Protein AF-A0A1V9UAX4-F1 (afdb_monomer_lite)

Structure (mmCIF, N/CA/C/O backbone):
data_AF-A0A1V9UAX4-F1
#
_entry.id   AF-A0A1V9UAX4-F1
#
loop_
_atom_site.group_PDB
_atom_site.id
_atom_site.type_symbol
_atom_site.label_atom_id
_atom_site.label_alt_id
_atom_site.label_comp_id
_atom_site.label_asym_id
_atom_site.label_entity_id
_atom_site.label_seq_id
_atom_site.pdbx_PDB_ins_code
_atom_site.Cartn_x
_atom_site.Cartn_y
_atom_site.Cartn_z
_atom_site.occupancy
_atom_site.B_iso_or_equiv
_atom_site.auth_seq_id
_atom_site.auth_comp_id
_atom_site.auth_asym_id
_atom_site.auth_atom_id
_atom_site.pdbx_PDB_model_num
ATOM 1 N N . MET A 1 1 ? 23.651 -4.377 -7.535 1.00 68.19 1 MET A N 1
ATOM 2 C CA . MET A 1 1 ? 22.752 -3.763 -8.536 1.00 68.19 1 MET A CA 1
ATOM 3 C C . MET A 1 1 ? 21.509 -4.639 -8.622 1.00 68.19 1 MET A C 1
ATOM 5 O O . MET A 1 1 ? 21.679 -5.852 -8.681 1.00 68.19 1 MET A O 1
ATOM 9 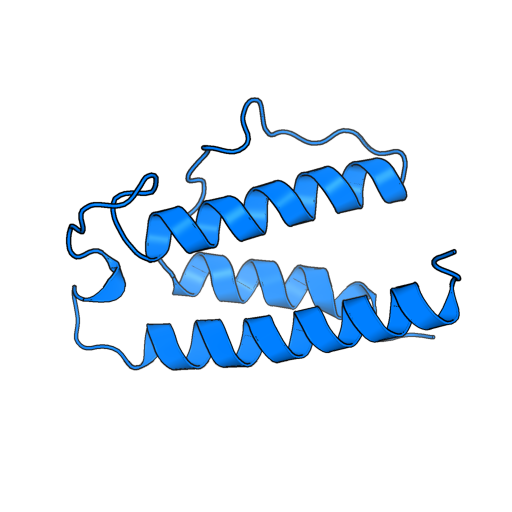N N . ILE A 1 2 ? 20.298 -4.078 -8.535 1.00 85.75 2 ILE A N 1
ATOM 10 C CA . ILE A 1 2 ? 19.057 -4.854 -8.722 1.00 85.75 2 ILE A CA 1
ATOM 11 C C . ILE A 1 2 ? 19.009 -5.340 -10.176 1.00 85.75 2 ILE A C 1
ATOM 13 O O . ILE A 1 2 ? 19.262 -4.558 -11.087 1.00 85.75 2 ILE A O 1
ATOM 17 N N . ASN A 1 3 ? 18.721 -6.625 -10.386 1.00 94.06 3 ASN A N 1
ATOM 18 C CA . ASN A 1 3 ? 18.495 -7.212 -11.709 1.00 94.06 3 ASN A CA 1
ATOM 19 C C . ASN A 1 3 ? 17.026 -7.647 -11.853 1.00 94.06 3 ASN A C 1
ATOM 21 O O . ASN A 1 3 ? 16.274 -7.628 -10.877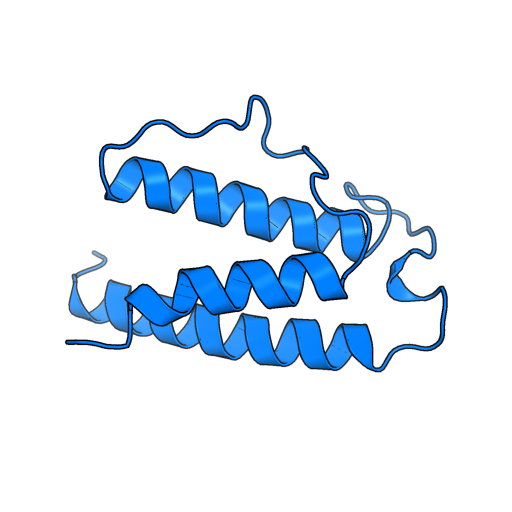 1.00 94.06 3 ASN A O 1
ATOM 25 N N . VAL A 1 4 ? 16.628 -8.068 -13.057 1.00 91.75 4 VAL A N 1
ATOM 26 C CA . VAL A 1 4 ? 15.242 -8.474 -13.360 1.00 91.75 4 VAL A CA 1
ATOM 27 C C . VAL A 1 4 ? 14.760 -9.599 -12.438 1.00 91.75 4 VAL A C 1
ATOM 29 O O . VAL A 1 4 ? 13.652 -9.542 -11.917 1.00 91.75 4 VAL A O 1
ATOM 32 N N . ARG A 1 5 ? 15.620 -10.581 -12.139 1.00 94.31 5 ARG A N 1
ATOM 33 C CA . ARG A 1 5 ? 15.282 -11.688 -11.232 1.00 94.31 5 ARG A CA 1
ATOM 34 C C . ARG A 1 5 ? 14.987 -11.197 -9.815 1.00 94.31 5 ARG A C 1
ATOM 36 O O . ARG A 1 5 ? 14.025 -11.644 -9.196 1.00 94.31 5 ARG A O 1
ATOM 43 N N . THR A 1 6 ? 15.809 -10.288 -9.295 1.00 94.44 6 THR A N 1
ATOM 44 C CA . THR A 1 6 ? 15.590 -9.669 -7.985 1.00 94.44 6 THR A CA 1
ATOM 45 C C . THR A 1 6 ? 14.318 -8.820 -7.989 1.00 94.44 6 THR A C 1
ATOM 47 O O . THR A 1 6 ? 13.574 -8.875 -7.017 1.00 94.44 6 THR A O 1
ATOM 50 N N . ALA A 1 7 ? 14.034 -8.087 -9.070 1.00 90.12 7 ALA A N 1
ATOM 51 C CA . ALA A 1 7 ? 12.810 -7.296 -9.200 1.00 90.12 7 ALA A CA 1
ATOM 52 C C . ALA A 1 7 ? 11.545 -8.173 -9.185 1.00 90.12 7 ALA A C 1
ATOM 54 O O . ALA A 1 7 ? 10.626 -7.880 -8.425 1.00 90.12 7 ALA A O 1
ATOM 55 N N . HIS A 1 8 ? 11.524 -9.286 -9.928 1.00 90.06 8 HIS A N 1
ATOM 56 C CA . HIS A 1 8 ? 10.402 -10.236 -9.898 1.00 90.06 8 HIS A CA 1
ATOM 57 C C . HIS A 1 8 ? 10.213 -10.850 -8.508 1.00 90.06 8 HIS A C 1
ATOM 59 O O . HIS A 1 8 ? 9.097 -10.911 -8.002 1.00 90.06 8 HIS A O 1
ATOM 65 N N . MET A 1 9 ? 11.306 -11.252 -7.848 1.00 93.88 9 MET A N 1
ATOM 66 C CA . MET A 1 9 ? 11.239 -11.776 -6.481 1.00 93.88 9 MET A CA 1
ATOM 67 C C . MET A 1 9 ? 10.613 -10.758 -5.518 1.00 93.88 9 MET A C 1
ATOM 69 O O . MET A 1 9 ? 9.721 -11.116 -4.752 1.00 93.88 9 MET A O 1
ATOM 73 N N . LEU A 1 10 ? 11.030 -9.490 -5.586 1.00 91.62 10 LEU A N 1
ATOM 74 C CA . LEU A 1 10 ? 10.477 -8.430 -4.741 1.00 91.62 10 LEU A CA 1
ATOM 75 C C . LEU A 1 10 ? 9.004 -8.133 -5.062 1.00 91.62 10 LEU A C 1
ATOM 77 O O . LEU A 1 10 ? 8.240 -7.874 -4.136 1.00 91.62 10 LEU A O 1
ATOM 81 N N . ALA A 1 11 ? 8.591 -8.214 -6.331 1.00 88.38 11 ALA A N 1
ATOM 82 C CA . ALA A 1 11 ? 7.193 -8.046 -6.732 1.00 88.38 11 ALA A CA 1
ATOM 83 C C . ALA A 1 11 ? 6.294 -9.161 -6.164 1.00 88.38 11 ALA A C 1
ATOM 85 O O . ALA A 1 11 ? 5.263 -8.870 -5.560 1.00 88.38 11 ALA A O 1
ATOM 86 N N . HIS A 1 12 ? 6.720 -10.426 -6.253 1.00 89.00 12 HIS A N 1
ATOM 87 C CA . HIS A 1 12 ? 5.993 -11.541 -5.633 1.00 89.00 12 HIS A CA 1
ATOM 88 C C . HIS A 1 12 ? 5.968 -11.442 -4.106 1.00 89.00 12 HIS A C 1
ATOM 90 O O . HIS A 1 12 ? 4.937 -11.692 -3.482 1.00 89.00 12 HIS A O 1
ATOM 96 N N . TYR A 1 13 ? 7.085 -11.043 -3.492 1.00 92.25 13 TYR A N 1
ATOM 97 C CA . TYR A 1 13 ? 7.132 -10.815 -2.051 1.00 92.25 13 TYR A CA 1
ATOM 98 C C . TYR A 1 13 ? 6.154 -9.715 -1.623 1.00 92.25 13 TYR A C 1
ATOM 100 O O . TYR A 1 13 ? 5.444 -9.880 -0.633 1.00 92.25 13 TYR A O 1
ATOM 108 N N . LYS A 1 14 ? 6.084 -8.613 -2.379 1.00 89.25 14 LYS A N 1
ATOM 109 C CA . LYS A 1 14 ? 5.138 -7.522 -2.129 1.00 89.25 14 LYS A CA 1
ATOM 110 C C . LYS A 1 14 ? 3.693 -8.005 -2.212 1.00 89.25 14 LYS A C 1
ATOM 112 O O . LYS A 1 14 ? 2.926 -7.691 -1.310 1.00 89.25 14 LYS A O 1
ATOM 117 N N . GLN A 1 15 ? 3.346 -8.798 -3.227 1.00 87.44 15 GLN A N 1
ATOM 118 C CA . GLN A 1 15 ? 2.005 -9.371 -3.355 1.00 87.44 15 GLN A CA 1
ATOM 119 C C . GLN A 1 15 ? 1.625 -10.198 -2.118 1.00 87.44 15 GLN A C 1
ATOM 121 O O . GLN A 1 15 ? 0.590 -9.949 -1.506 1.00 87.44 15 GLN A O 1
ATOM 126 N N . TRP A 1 16 ? 2.488 -11.130 -1.701 1.00 90.88 16 TRP A N 1
ATOM 127 C CA . TRP A 1 16 ? 2.253 -11.919 -0.489 1.00 90.88 16 TRP A CA 1
ATOM 128 C C . TRP A 1 16 ? 2.135 -11.032 0.760 1.00 90.88 16 TRP A C 1
ATOM 130 O O . TRP A 1 16 ? 1.241 -11.227 1.583 1.00 90.88 16 TRP A O 1
ATOM 140 N N . ALA A 1 17 ? 3.014 -10.038 0.909 1.00 90.94 17 ALA A N 1
ATOM 141 C CA . ALA A 1 17 ? 3.005 -9.146 2.064 1.00 90.94 17 ALA A CA 1
ATOM 142 C C . ALA A 1 17 ? 1.715 -8.312 2.137 1.00 90.94 17 ALA A C 1
ATOM 144 O O . ALA A 1 17 ? 1.160 -8.144 3.224 1.00 90.94 17 ALA A O 1
ATOM 145 N N . ASP A 1 18 ? 1.218 -7.835 0.995 1.00 88.94 18 ASP A N 1
ATOM 146 C CA . ASP A 1 18 ? -0.051 -7.115 0.897 1.00 88.94 18 ASP A CA 1
ATOM 147 C C . ASP A 1 18 ? -1.225 -8.000 1.309 1.00 88.94 18 ASP A C 1
ATOM 149 O O . ASP A 1 18 ? -2.036 -7.591 2.138 1.00 88.94 18 ASP A O 1
ATOM 153 N N . GLU A 1 19 ? -1.299 -9.228 0.788 1.00 87.62 19 GLU A N 1
ATOM 154 C CA . GLU A 1 19 ? -2.351 -10.189 1.138 1.00 87.62 19 GLU A CA 1
ATOM 155 C C . GLU A 1 19 ? -2.405 -10.431 2.654 1.00 87.62 19 GLU A C 1
ATOM 157 O O . GLU A 1 19 ? -3.481 -10.361 3.261 1.00 87.62 19 GLU A O 1
ATOM 162 N N . GLN A 1 20 ? -1.248 -10.634 3.292 1.00 91.31 20 GLN A N 1
ATOM 163 C CA . GLN A 1 20 ? -1.175 -10.812 4.745 1.00 91.31 20 GLN A CA 1
ATOM 1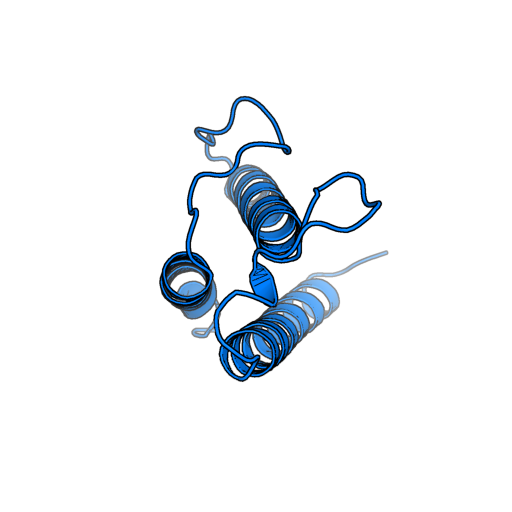64 C C . GLN A 1 20 ? -1.555 -9.545 5.511 1.00 91.31 20 GLN A C 1
ATOM 166 O O . GLN A 1 20 ? -2.265 -9.611 6.521 1.00 91.31 20 GLN A O 1
ATOM 171 N N . MET A 1 21 ? -1.109 -8.381 5.036 1.00 90.56 21 MET A N 1
ATOM 172 C CA . MET A 1 21 ? -1.401 -7.099 5.666 1.00 90.56 21 MET A CA 1
ATOM 173 C C . MET A 1 21 ? -2.898 -6.785 5.616 1.00 90.56 21 MET A C 1
ATOM 175 O O . MET A 1 21 ? -3.492 -6.491 6.654 1.00 90.56 21 MET A O 1
ATOM 179 N N . PHE A 1 22 ? -3.530 -6.905 4.446 1.00 88.94 22 PHE A N 1
ATOM 180 C CA . PHE A 1 22 ? -4.964 -6.661 4.291 1.00 88.94 22 PHE A CA 1
ATOM 181 C C . PHE A 1 22 ? -5.800 -7.663 5.084 1.00 88.94 22 PHE A C 1
ATOM 183 O O . PHE A 1 22 ? -6.750 -7.249 5.747 1.00 88.94 22 PHE A O 1
ATOM 190 N N . THR A 1 23 ? -5.423 -8.945 5.088 1.00 90.19 23 THR A N 1
ATOM 191 C CA . THR A 1 23 ? -6.101 -9.973 5.897 1.00 90.19 23 THR A CA 1
ATOM 192 C C . THR A 1 23 ? -6.048 -9.624 7.385 1.00 90.19 23 THR A C 1
ATOM 194 O O . THR A 1 23 ? -7.069 -9.638 8.073 1.00 90.19 23 THR A O 1
ATOM 197 N N . SER A 1 24 ? -4.871 -9.234 7.877 1.00 92.56 24 SER A N 1
ATOM 198 C CA . SER A 1 24 ? -4.675 -8.863 9.281 1.00 92.56 24 SER A CA 1
ATOM 199 C C . SER A 1 24 ? -5.500 -7.634 9.665 1.00 92.56 24 SER A C 1
ATOM 201 O O . SER A 1 24 ? -6.212 -7.657 10.667 1.00 92.56 24 SER A O 1
ATOM 203 N N . VAL A 1 25 ? -5.460 -6.572 8.855 1.00 92.00 25 VAL A N 1
ATOM 204 C CA . VAL A 1 25 ? -6.222 -5.343 9.120 1.00 92.00 25 VAL A CA 1
ATOM 205 C C . VAL A 1 25 ? -7.733 -5.587 9.034 1.00 92.00 25 VAL A C 1
ATOM 207 O O . VAL A 1 25 ? -8.475 -5.033 9.842 1.00 92.00 25 VAL A O 1
ATOM 210 N N . ALA A 1 26 ? -8.199 -6.442 8.118 1.00 88.31 26 ALA A N 1
ATOM 211 C CA . ALA A 1 26 ? -9.615 -6.798 7.994 1.00 88.31 26 ALA A CA 1
ATOM 212 C C . ALA A 1 26 ? -10.149 -7.596 9.199 1.00 88.31 26 ALA A C 1
ATOM 214 O O . ALA A 1 26 ? -11.341 -7.541 9.484 1.00 88.31 26 ALA A O 1
ATOM 215 N N . SER A 1 27 ? -9.277 -8.310 9.920 1.00 92.19 27 SER A N 1
ATOM 216 C CA . SER A 1 27 ? -9.642 -9.060 11.132 1.00 92.19 27 SER A CA 1
ATOM 217 C C . SER A 1 27 ? -9.759 -8.206 12.399 1.00 92.19 27 SER A C 1
ATOM 219 O O . SER A 1 27 ? -10.162 -8.709 13.450 1.00 92.19 27 SER A O 1
ATOM 221 N N . LEU A 1 28 ? -9.389 -6.923 12.331 1.00 94.31 28 LEU A N 1
ATOM 222 C CA . LEU A 1 28 ? -9.473 -6.031 13.480 1.00 94.31 28 LEU A CA 1
ATOM 223 C C . LEU A 1 28 ? -10.937 -5.748 13.856 1.00 94.31 28 LEU A C 1
ATOM 225 O O . LEU A 1 28 ? -11.809 -5.720 12.984 1.00 94.31 28 LEU A O 1
ATOM 229 N N . PRO A 1 29 ? -11.219 -5.460 15.141 1.00 95.38 29 PRO A N 1
ATOM 230 C CA . PRO A 1 29 ? -12.531 -4.983 15.552 1.00 95.38 29 PRO A CA 1
ATOM 231 C C . PRO A 1 29 ? -12.987 -3.753 14.746 1.00 95.38 29 PRO A C 1
ATOM 233 O O . PRO A 1 29 ? -12.150 -2.931 14.347 1.00 95.38 29 PRO A O 1
ATOM 236 N N . PRO A 1 30 ? -14.306 -3.567 14.546 1.00 91.81 30 PRO A N 1
ATOM 237 C CA . PRO A 1 30 ? -14.834 -2.399 13.852 1.00 91.81 30 PRO A CA 1
ATOM 238 C C . PRO A 1 30 ? -14.277 -1.088 14.424 1.00 91.81 30 PRO A C 1
ATOM 240 O O . PRO A 1 30 ? -14.266 -0.874 15.634 1.00 91.81 30 PRO A O 1
ATOM 243 N N . GLY A 1 31 ? -13.797 -0.211 13.542 1.00 92.44 31 GLY A N 1
ATOM 244 C CA . GLY A 1 31 ? -13.237 1.093 13.907 1.00 92.44 31 GLY A CA 1
ATOM 245 C C . GLY A 1 31 ? -11.753 1.098 14.295 1.00 92.44 31 GLY A C 1
ATOM 246 O O . GLY A 1 31 ? -11.151 2.169 14.311 1.00 92.44 31 GLY A O 1
ATOM 247 N N . GLU A 1 32 ? -11.105 -0.046 14.540 1.00 95.19 32 GLU A N 1
ATOM 248 C CA . GLU A 1 32 ? -9.679 -0.074 14.921 1.00 95.19 32 GLU A CA 1
ATOM 249 C C . GLU A 1 32 ? -8.731 0.346 13.790 1.00 95.19 32 GLU A C 1
ATOM 251 O O . GLU A 1 32 ? -7.710 1.000 14.042 1.00 95.19 32 GLU A O 1
ATOM 256 N N . ALA A 1 33 ? -9.077 0.010 12.544 1.00 92.88 33 ALA A N 1
ATOM 257 C CA . ALA A 1 33 ? -8.308 0.402 11.362 1.00 92.88 33 ALA A CA 1
ATOM 258 C C . ALA A 1 33 ? -8.362 1.923 11.112 1.00 92.88 33 ALA A C 1
ATOM 260 O O . ALA A 1 33 ? -7.385 2.523 10.655 1.00 92.88 33 ALA A O 1
ATOM 261 N N . THR A 1 34 ? -9.489 2.558 11.443 1.00 94.25 34 THR A N 1
ATOM 262 C CA . THR A 1 34 ? -9.725 4.001 11.274 1.00 94.25 34 THR A CA 1
ATOM 263 C C . THR A 1 34 ? -9.409 4.816 12.525 1.00 94.25 34 THR A C 1
ATOM 265 O O . THR A 1 34 ? -9.349 6.043 12.438 1.00 94.25 34 THR A O 1
ATOM 268 N N . ARG A 1 35 ? -9.189 4.161 13.673 1.00 95.44 35 ARG A N 1
ATOM 269 C CA . ARG A 1 35 ? -8.873 4.804 14.952 1.00 95.44 35 ARG A CA 1
ATOM 270 C C . ARG A 1 35 ? -7.666 5.724 14.813 1.00 95.44 35 ARG A C 1
ATOM 272 O O . ARG A 1 35 ? -6.629 5.315 14.286 1.00 95.44 35 ARG A O 1
ATOM 279 N N . GLU A 1 36 ? -7.805 6.946 15.321 1.00 96.31 36 GLU A N 1
ATOM 280 C CA . GLU A 1 36 ? -6.737 7.940 15.295 1.00 96.31 36 GLU A CA 1
ATOM 281 C C . GLU A 1 36 ? -5.521 7.489 16.110 1.00 96.31 36 GLU A C 1
ATOM 283 O O . GLU A 1 36 ? -5.625 6.937 17.210 1.00 96.31 36 GLU A O 1
ATOM 288 N N . ARG A 1 37 ? -4.344 7.721 15.536 1.00 95.31 37 ARG A N 1
ATOM 289 C CA . ARG A 1 37 ? -3.029 7.393 16.080 1.00 95.31 37 ARG A CA 1
ATOM 290 C C . ARG A 1 37 ? -2.071 8.526 15.745 1.00 95.31 37 ARG A C 1
ATOM 292 O O . ARG A 1 37 ? -2.171 9.148 14.687 1.00 95.31 37 ARG A O 1
ATOM 299 N N . VAL A 1 38 ? -1.090 8.748 16.616 1.00 95.06 38 VAL A N 1
ATOM 300 C CA . VAL A 1 38 ? -0.053 9.773 16.427 1.00 95.06 38 VAL A CA 1
ATOM 301 C C . VAL A 1 38 ? 0.947 9.302 15.365 1.00 95.06 38 VAL A C 1
ATOM 303 O O . VAL A 1 38 ? 2.016 8.783 15.667 1.00 95.06 38 VAL A O 1
ATOM 306 N N . THR A 1 39 ? 0.550 9.418 14.100 1.00 91.69 39 THR A N 1
ATOM 307 C CA . THR A 1 39 ? 1.311 9.016 12.910 1.00 91.69 39 THR A CA 1
ATOM 308 C C . THR A 1 39 ? 1.075 10.026 11.787 1.00 91.69 39 THR A C 1
ATOM 310 O O . THR A 1 39 ? 0.053 10.713 11.780 1.00 91.69 39 THR A O 1
ATOM 313 N 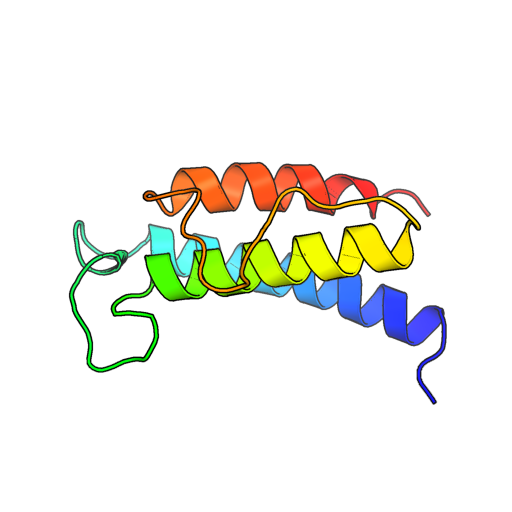N . VAL A 1 40 ? 1.975 10.087 10.799 1.00 92.25 40 VAL A N 1
ATOM 314 C CA . VAL A 1 40 ? 1.835 10.976 9.623 1.00 92.25 40 VAL A CA 1
ATOM 315 C C . VAL A 1 40 ? 0.506 10.754 8.889 1.00 92.25 40 VAL A C 1
ATOM 317 O O . VAL A 1 40 ? -0.111 11.705 8.419 1.00 92.25 40 VAL A O 1
ATOM 320 N N . PHE A 1 41 ? 0.038 9.506 8.834 1.00 91.88 41 PHE A N 1
ATOM 321 C CA . PHE A 1 41 ? -1.161 9.114 8.092 1.00 91.88 41 PHE A CA 1
ATOM 322 C C . PHE A 1 41 ? -2.435 9.057 8.942 1.00 91.88 41 PHE A C 1
ATOM 324 O O . PHE A 1 41 ? -3.480 8.651 8.442 1.00 91.88 41 PHE A O 1
ATOM 331 N N . LYS A 1 42 ? -2.358 9.471 10.215 1.00 92.69 42 LYS A N 1
ATOM 332 C CA . LYS A 1 42 ? -3.442 9.501 11.216 1.00 92.69 42 LYS A CA 1
ATOM 333 C C . LYS A 1 42 ? -4.011 8.141 11.629 1.00 92.69 42 LYS A C 1
ATOM 335 O O . LYS A 1 42 ? -4.362 7.987 12.790 1.00 92.69 42 LYS A O 1
ATOM 340 N N . ASN A 1 43 ? -4.100 7.157 10.740 1.00 94.25 43 ASN A N 1
ATOM 341 C CA . ASN A 1 43 ? -4.594 5.810 11.035 1.00 94.25 43 ASN A CA 1
ATOM 342 C C . ASN A 1 43 ? -4.047 4.769 10.035 1.00 94.25 43 ASN A C 1
ATOM 344 O O . ASN A 1 43 ? -3.228 5.084 9.167 1.00 94.25 43 ASN A O 1
ATOM 348 N N . MET A 1 44 ? -4.475 3.509 10.174 1.00 94.12 44 MET A N 1
ATOM 349 C CA . MET A 1 44 ? -3.997 2.418 9.315 1.00 94.12 44 MET A CA 1
ATOM 350 C C . MET A 1 44 ? -4.508 2.566 7.878 1.00 94.12 44 MET A C 1
ATOM 352 O O . MET A 1 44 ? -3.751 2.319 6.945 1.00 94.12 44 MET A O 1
ATOM 356 N N . VAL A 1 45 ? -5.745 3.035 7.686 1.00 92.50 45 VAL A N 1
ATOM 357 C CA . VAL A 1 45 ? -6.322 3.280 6.350 1.00 92.50 45 VAL A CA 1
ATOM 358 C C . VAL A 1 45 ? -5.509 4.311 5.569 1.00 92.50 45 VAL A C 1
ATOM 360 O O . VAL A 1 45 ? -5.187 4.082 4.404 1.00 92.50 45 VAL A O 1
ATOM 363 N N . GLY A 1 46 ? -5.130 5.423 6.201 1.00 93.44 46 GLY A N 1
ATOM 364 C CA . GLY A 1 46 ? -4.288 6.439 5.571 1.00 93.44 46 GLY A CA 1
ATOM 365 C C . GLY A 1 46 ? -2.919 5.884 5.171 1.00 93.44 46 GLY A C 1
ATOM 366 O O . GLY A 1 46 ? -2.418 6.195 4.093 1.00 93.44 46 GLY A O 1
ATOM 367 N N . CYS A 1 47 ? -2.335 5.018 6.004 1.00 93.56 47 CYS A N 1
ATOM 368 C CA . CYS A 1 47 ? -1.067 4.355 5.702 1.00 93.56 47 CYS A CA 1
ATOM 369 C C . CYS A 1 47 ? -1.192 3.414 4.490 1.00 93.56 47 CYS A C 1
ATOM 371 O O . CYS A 1 47 ? -0.371 3.462 3.578 1.00 93.56 47 CYS A O 1
ATOM 373 N N . LEU A 1 48 ? -2.253 2.603 4.440 1.00 92.56 48 LEU A N 1
ATOM 374 C CA . LEU A 1 48 ? -2.504 1.682 3.326 1.00 92.56 48 LEU A CA 1
ATOM 375 C C . LEU A 1 48 ? -2.781 2.421 2.010 1.00 92.56 48 LEU A C 1
ATOM 377 O O . LEU A 1 48 ? -2.287 2.002 0.967 1.00 92.56 48 LEU A O 1
ATOM 381 N N . ASN A 1 49 ? -3.503 3.547 2.053 1.00 92.81 49 ASN A N 1
ATOM 382 C CA . ASN A 1 49 ? -3.675 4.404 0.876 1.00 92.81 49 ASN A CA 1
ATOM 383 C C . ASN A 1 49 ? -2.338 4.961 0.392 1.00 92.81 49 ASN A C 1
ATOM 385 O O . ASN A 1 49 ? -2.078 4.951 -0.806 1.00 92.81 49 ASN A O 1
ATOM 389 N N . HIS A 1 50 ? -1.474 5.403 1.308 1.00 93.25 50 HIS A N 1
ATOM 390 C CA . HIS A 1 50 ? -0.155 5.898 0.934 1.00 93.25 50 HIS A CA 1
ATOM 391 C C . HIS A 1 50 ? 0.672 4.834 0.202 1.00 93.25 50 HIS A C 1
ATOM 393 O O . HIS A 1 50 ? 1.238 5.126 -0.849 1.00 93.25 50 HIS A O 1
ATOM 399 N N . ILE A 1 51 ? 0.704 3.603 0.725 1.00 91.50 51 ILE A N 1
ATOM 400 C CA . ILE A 1 51 ? 1.394 2.476 0.080 1.00 91.50 51 ILE A CA 1
ATOM 401 C C . ILE A 1 51 ? 0.819 2.241 -1.322 1.00 91.50 51 ILE A C 1
ATOM 403 O O . ILE A 1 51 ? 1.569 2.242 -2.295 1.00 91.50 51 ILE A O 1
ATOM 407 N N . TYR A 1 52 ? -0.508 2.144 -1.441 1.00 91.06 52 TYR A N 1
ATOM 408 C CA . TYR A 1 52 ? -1.183 1.929 -2.721 1.00 91.06 52 TYR A CA 1
ATOM 409 C C . TYR A 1 52 ? -0.876 3.026 -3.755 1.00 91.06 52 TYR A C 1
ATOM 411 O O . TYR A 1 52 ? -0.513 2.732 -4.894 1.00 91.06 52 TYR A O 1
ATOM 419 N N . VAL A 1 53 ? -0.993 4.300 -3.368 1.00 92.81 53 VAL A N 1
ATOM 420 C CA . VAL A 1 53 ? -0.728 5.440 -4.258 1.00 92.81 53 VAL A CA 1
ATOM 421 C C . VAL A 1 53 ? 0.720 5.410 -4.744 1.00 92.81 53 VAL A C 1
ATOM 423 O O . VAL A 1 53 ? 0.979 5.577 -5.936 1.00 92.81 53 VAL A O 1
ATOM 426 N N . VAL A 1 54 ? 1.672 5.152 -3.844 1.00 93.19 54 VAL A N 1
ATOM 427 C CA . VAL A 1 54 ? 3.094 5.060 -4.197 1.00 93.19 54 VAL A CA 1
ATOM 428 C C . VAL A 1 54 ? 3.357 3.892 -5.152 1.00 93.19 54 VAL A C 1
ATOM 430 O O . VAL A 1 54 ? 4.067 4.082 -6.142 1.00 93.19 54 VAL A O 1
ATOM 433 N N . ASP A 1 55 ? 2.750 2.725 -4.928 1.00 91.00 55 ASP A N 1
ATOM 434 C CA . ASP A 1 55 ? 2.877 1.566 -5.822 1.00 91.00 55 ASP A CA 1
ATOM 435 C C . ASP A 1 55 ? 2.344 1.863 -7.232 1.00 91.00 55 ASP A C 1
ATOM 437 O O . ASP A 1 55 ? 2.914 1.424 -8.238 1.00 91.00 55 ASP A O 1
ATOM 441 N N . ARG A 1 56 ? 1.260 2.638 -7.336 1.00 90.69 56 ARG A N 1
ATOM 442 C CA . ARG A 1 56 ? 0.678 3.020 -8.629 1.00 90.69 56 ARG A CA 1
ATOM 443 C C . ARG A 1 56 ? 1.484 4.069 -9.370 1.00 90.69 56 ARG A C 1
ATOM 445 O O . ARG A 1 56 ? 1.646 3.934 -10.581 1.00 90.69 56 ARG A O 1
ATOM 452 N N . ILE A 1 57 ? 2.059 5.032 -8.657 1.00 93.62 57 ILE A N 1
ATOM 453 C CA . ILE A 1 57 ? 3.015 5.985 -9.231 1.00 93.62 57 ILE A CA 1
ATOM 454 C C . ILE A 1 57 ? 4.225 5.233 -9.805 1.00 93.62 57 ILE A C 1
ATOM 456 O O . ILE A 1 57 ? 4.589 5.439 -10.962 1.00 93.62 57 ILE A O 1
ATOM 460 N N . TRP A 1 58 ? 4.824 4.316 -9.037 1.00 91.81 58 TRP A N 1
ATOM 461 C CA . 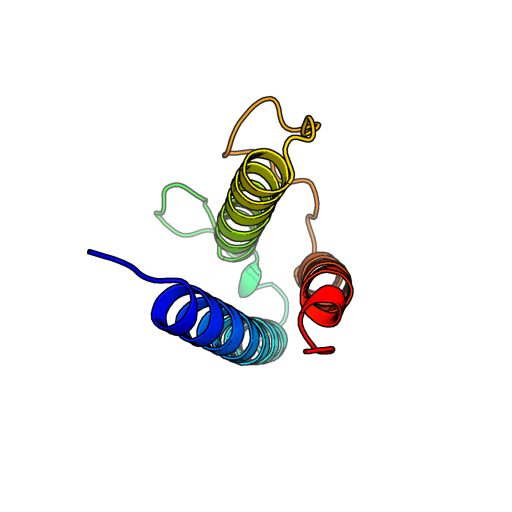TRP A 1 58 ? 5.988 3.556 -9.502 1.00 91.81 58 TRP A CA 1
ATOM 462 C C . TRP A 1 58 ? 5.673 2.623 -10.665 1.00 91.81 58 TRP A C 1
ATOM 464 O O . TRP A 1 58 ? 6.455 2.563 -11.611 1.00 91.81 58 TRP A O 1
ATOM 474 N N . GLN A 1 59 ? 4.535 1.930 -10.639 1.00 90.00 59 GLN A N 1
ATOM 475 C CA . GLN A 1 59 ? 4.124 1.105 -11.773 1.00 90.00 59 GLN A CA 1
ATOM 476 C C . GLN A 1 59 ? 3.938 1.944 -13.040 1.00 90.00 59 GLN A C 1
ATOM 478 O O . GLN A 1 59 ? 4.437 1.558 -14.092 1.00 90.00 59 GLN A O 1
ATOM 483 N N . ALA A 1 60 ? 3.262 3.094 -12.948 1.00 92.44 60 ALA A N 1
ATOM 484 C CA . ALA A 1 60 ? 3.077 3.976 -14.096 1.00 92.44 60 ALA A CA 1
ATOM 485 C C . ALA A 1 60 ? 4.429 4.411 -14.681 1.00 92.44 60 ALA A C 1
ATOM 487 O O . ALA A 1 60 ? 4.637 4.296 -15.886 1.00 92.44 60 ALA A O 1
ATOM 488 N N . HIS A 1 61 ? 5.391 4.786 -13.830 1.00 93.12 61 HIS A N 1
ATOM 489 C CA . HIS A 1 61 ? 6.747 5.111 -14.276 1.00 93.12 61 HIS A CA 1
ATOM 490 C C . HIS A 1 61 ? 7.467 3.933 -14.947 1.00 93.12 61 HIS A C 1
ATOM 492 O O . HIS A 1 61 ? 8.112 4.131 -15.974 1.00 93.12 61 HIS A O 1
ATOM 498 N N . LEU A 1 62 ? 7.363 2.718 -14.397 1.00 88.19 62 LEU A N 1
ATOM 499 C CA . LEU A 1 62 ? 7.977 1.520 -14.985 1.00 88.19 62 LEU A CA 1
ATOM 500 C C . LEU A 1 62 ? 7.366 1.156 -16.344 1.00 88.19 62 LEU A C 1
ATOM 502 O O . LEU A 1 62 ? 8.073 0.681 -17.227 1.00 88.19 62 LEU A O 1
ATOM 506 N N . GLU A 1 63 ? 6.068 1.393 -16.513 1.00 90.12 63 GLU A N 1
ATOM 507 C CA . GLU A 1 63 ? 5.322 1.100 -17.740 1.00 90.12 63 GLU A CA 1
ATOM 508 C C . GLU A 1 63 ? 5.334 2.272 -18.742 1.00 90.12 63 GLU A C 1
ATOM 510 O O . GLU A 1 63 ? 4.773 2.156 -19.830 1.00 90.12 63 GLU A O 1
ATOM 515 N N . GLY A 1 64 ? 5.966 3.402 -18.400 1.00 94.00 64 GLY A N 1
ATOM 516 C CA . GLY A 1 64 ? 6.012 4.597 -19.249 1.00 94.00 64 GLY A CA 1
ATOM 517 C C . GLY A 1 64 ? 4.654 5.287 -19.427 1.00 94.00 64 GLY A C 1
ATOM 518 O O . GLY A 1 64 ? 4.422 5.933 -20.447 1.00 94.00 64 GLY A O 1
ATOM 519 N N . ARG A 1 65 ? 3.747 5.131 -18.457 1.00 95.81 65 ARG A N 1
ATOM 520 C CA . ARG A 1 65 ? 2.395 5.708 -18.442 1.00 95.81 65 ARG A CA 1
ATOM 521 C C . ARG A 1 65 ? 2.318 6.902 -17.494 1.00 95.81 65 ARG A C 1
ATOM 523 O O . ARG A 1 65 ? 3.063 6.976 -16.519 1.00 95.81 65 ARG A O 1
ATOM 530 N N . GLU A 1 66 ? 1.357 7.793 -17.720 1.00 93.94 66 GLU A N 1
ATOM 531 C CA . GLU A 1 66 ? 0.987 8.807 -16.725 1.00 93.94 66 GLU A CA 1
ATOM 532 C C . GLU A 1 66 ? 0.156 8.197 -15.580 1.00 93.94 66 GLU A C 1
ATOM 534 O O . GLU A 1 66 ? -0.510 7.168 -15.747 1.00 93.94 66 GLU A O 1
ATOM 539 N N . HIS A 1 67 ? 0.188 8.843 -14.411 1.00 93.38 67 HIS A N 1
ATOM 540 C CA . HIS A 1 67 ? -0.657 8.522 -13.259 1.00 93.38 67 HIS A CA 1
ATOM 541 C C . HIS A 1 67 ? -1.535 9.721 -12.877 1.00 93.38 67 HIS A C 1
ATOM 543 O O . HIS A 1 67 ? -1.153 10.872 -13.066 1.00 93.38 67 HIS A O 1
ATOM 549 N N . GLU A 1 68 ? -2.695 9.463 -12.274 1.00 91.31 68 GLU A N 1
ATOM 550 C CA . GLU A 1 68 ? -3.685 10.501 -11.939 1.00 91.31 68 GLU A CA 1
ATOM 551 C C . GLU A 1 68 ? -3.420 11.236 -10.612 1.00 91.31 68 GLU A C 1
ATOM 553 O O . GLU A 1 68 ? -3.986 12.302 -10.364 1.00 91.31 68 GLU A O 1
ATOM 558 N N . PHE A 1 69 ? -2.534 10.698 -9.767 1.00 94.06 69 PHE A N 1
ATOM 559 C CA . PHE A 1 69 ? -2.231 11.275 -8.456 1.00 94.06 69 PHE A CA 1
ATOM 560 C C . PHE A 1 69 ? -1.430 12.574 -8.569 1.00 94.06 69 PHE A C 1
ATOM 562 O O . PHE A 1 69 ? -0.376 12.631 -9.201 1.00 94.06 69 PHE A O 1
ATOM 569 N N . LYS A 1 70 ? -1.894 13.608 -7.875 1.00 93.12 70 LYS A N 1
ATOM 570 C CA . LYS A 1 70 ? -1.229 14.903 -7.691 1.00 93.12 70 LYS A CA 1
ATOM 571 C C . LYS A 1 70 ? -0.298 14.892 -6.482 1.00 93.12 70 LYS A C 1
ATOM 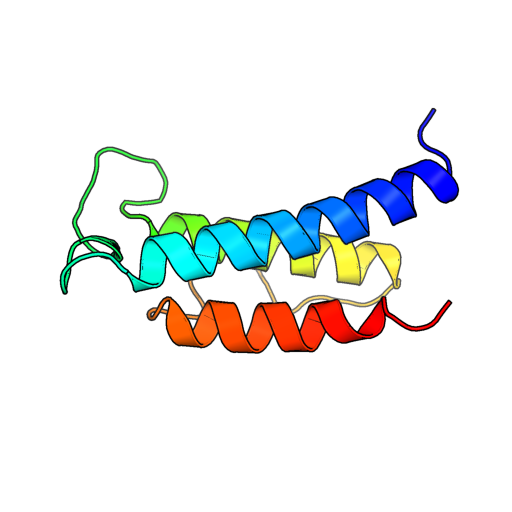573 O O . LYS A 1 70 ? 0.649 15.674 -6.423 1.00 93.12 70 LYS A O 1
ATOM 578 N N . THR A 1 71 ? -0.562 14.033 -5.496 1.00 92.38 71 THR A N 1
ATOM 579 C CA . THR A 1 71 ? 0.298 13.865 -4.320 1.00 92.38 71 THR A CA 1
ATOM 580 C C . THR A 1 71 ? 0.285 12.436 -3.788 1.00 92.38 71 THR A C 1
ATOM 582 O O . THR A 1 71 ? -0.718 11.734 -3.833 1.00 92.38 71 THR A O 1
ATOM 585 N N . ARG A 1 72 ? 1.404 12.015 -3.184 1.00 88.06 72 ARG A N 1
ATOM 586 C CA . ARG A 1 72 ? 1.528 10.709 -2.512 1.00 88.06 72 ARG A CA 1
ATOM 587 C C . ARG A 1 72 ? 0.684 10.579 -1.236 1.00 88.06 72 ARG A C 1
ATOM 589 O O . ARG A 1 72 ? 0.695 9.524 -0.615 1.00 88.06 72 ARG A O 1
ATOM 596 N N . PHE A 1 73 ? 0.038 11.657 -0.794 1.00 89.50 73 PHE A N 1
ATOM 597 C CA . PHE A 1 73 ? -0.806 11.691 0.407 1.00 89.50 73 PHE A CA 1
ATOM 598 C C . PHE A 1 73 ? -2.304 11.581 0.100 1.00 89.50 73 PHE A C 1
ATOM 600 O O . PHE A 1 73 ? -3.120 11.772 0.999 1.00 89.50 73 PHE A O 1
ATOM 607 N N . GLU A 1 74 ? -2.678 11.319 -1.152 1.00 90.88 74 GLU A N 1
ATOM 608 C CA . GLU A 1 74 ? -4.080 11.104 -1.499 1.00 90.88 74 GLU A CA 1
ATOM 609 C C . GLU A 1 74 ? -4.648 9.867 -0.798 1.00 90.88 74 GLU A C 1
ATOM 611 O O . GLU A 1 74 ? -3.957 8.869 -0.591 1.00 90.88 74 GLU A O 1
ATOM 616 N N . VAL A 1 75 ? -5.925 9.954 -0.422 1.00 88.81 75 VAL A N 1
ATOM 617 C CA . VAL A 1 75 ? -6.677 8.879 0.238 1.00 88.81 75 VAL A CA 1
ATOM 618 C C . VAL A 1 75 ? -7.876 8.526 -0.647 1.00 88.81 75 VAL A C 1
ATOM 620 O O . VAL A 1 75 ? -9.006 8.887 -0.315 1.00 88.81 75 VAL A O 1
ATOM 623 N N . PRO A 1 76 ? -7.648 7.898 -1.817 1.00 87.06 76 PRO A N 1
ATOM 624 C CA . PRO A 1 76 ? -8.717 7.577 -2.764 1.00 87.06 76 PRO A CA 1
ATOM 625 C C . PRO A 1 76 ? -9.752 6.594 -2.198 1.00 87.06 76 PRO A C 1
ATOM 627 O O . PRO A 1 76 ? -10.896 6.594 -2.650 1.00 87.06 76 PRO A O 1
ATOM 630 N N . TYR A 1 77 ? -9.383 5.781 -1.201 1.00 88.50 77 TYR A N 1
ATOM 631 C CA . TYR A 1 77 ? -10.249 4.737 -0.657 1.00 88.50 77 TYR A CA 1
ATOM 632 C C . TYR A 1 77 ? -10.358 4.825 0.872 1.00 88.50 77 TYR A C 1
ATOM 634 O O . TYR A 1 77 ? -9.411 4.488 1.586 1.00 88.50 77 TYR A O 1
ATOM 642 N N . PRO A 1 78 ? -11.514 5.235 1.418 1.00 82.38 78 PRO A N 1
ATOM 643 C CA . PRO A 1 78 ? -11.701 5.362 2.865 1.00 82.38 78 PRO A CA 1
ATOM 644 C C . PRO A 1 78 ? -11.886 4.014 3.582 1.00 82.38 78 PRO A C 1
ATOM 646 O O . PRO A 1 78 ? -11.810 3.961 4.809 1.00 82.38 78 PRO A O 1
ATOM 649 N N . GLU A 1 79 ? -12.110 2.924 2.844 1.00 83.38 79 GLU A N 1
ATOM 650 C CA . GLU A 1 79 ? -12.341 1.588 3.395 1.00 83.38 79 GLU A CA 1
ATOM 651 C C . GLU A 1 79 ? -11.226 0.611 3.013 1.00 83.38 79 GLU A C 1
ATOM 653 O O . GLU A 1 79 ? -10.845 0.505 1.848 1.00 83.38 79 GLU A O 1
ATOM 658 N N . VAL A 1 80 ? -10.749 -0.169 3.989 1.00 79.19 80 VAL A N 1
ATOM 659 C CA . VAL A 1 80 ? -9.673 -1.162 3.792 1.00 79.19 80 VAL A CA 1
ATOM 660 C C . VAL A 1 80 ? -10.039 -2.191 2.721 1.00 79.19 80 VAL A C 1
ATOM 662 O O . VAL A 1 80 ? -9.189 -2.573 1.921 1.00 79.19 80 VAL A O 1
ATOM 665 N N . PHE A 1 81 ? -11.305 -2.614 2.682 1.00 78.00 81 PHE A N 1
ATOM 666 C CA . PHE A 1 81 ? -11.786 -3.607 1.723 1.00 78.00 81 PHE A CA 1
ATOM 667 C C . PHE A 1 81 ? -11.739 -3.102 0.272 1.00 78.00 81 PHE A C 1
ATOM 669 O O . PHE A 1 81 ? -11.401 -3.856 -0.637 1.00 78.00 81 PHE A O 1
ATOM 676 N N . ALA A 1 82 ? -12.002 -1.812 0.046 1.00 75.81 82 ALA A N 1
ATOM 677 C CA . ALA A 1 82 ? -11.875 -1.220 -1.282 1.00 75.81 82 ALA A CA 1
ATOM 678 C C . ALA A 1 82 ? -10.410 -1.226 -1.759 1.00 75.81 82 ALA A C 1
ATOM 680 O O . ALA A 1 82 ? -10.139 -1.547 -2.915 1.00 75.81 82 ALA A O 1
ATOM 681 N N . ILE A 1 83 ? -9.459 -0.954 -0.856 1.00 77.56 83 ILE A N 1
ATOM 682 C CA . ILE A 1 83 ? -8.021 -0.981 -1.167 1.00 77.56 83 ILE A CA 1
ATOM 683 C C . ILE A 1 83 ? -7.568 -2.408 -1.509 1.00 77.56 83 ILE A C 1
ATOM 685 O O . ILE A 1 83 ? -6.846 -2.602 -2.487 1.00 77.56 83 ILE A O 1
ATOM 689 N N . SER A 1 84 ? -7.998 -3.412 -0.736 1.00 75.69 84 SER A N 1
ATOM 690 C CA . SER A 1 84 ? -7.557 -4.800 -0.932 1.00 75.69 84 SER A CA 1
ATOM 691 C C . SER A 1 84 ? -8.048 -5.395 -2.254 1.00 75.69 84 SER A C 1
ATOM 693 O O . SER A 1 84 ? -7.271 -6.039 -2.959 1.00 75.69 84 SER A O 1
ATOM 695 N N . LEU A 1 85 ? -9.302 -5.132 -2.638 1.00 71.12 85 LEU A N 1
ATOM 696 C CA . LEU A 1 85 ? -9.860 -5.587 -3.913 1.00 71.12 85 LEU A CA 1
ATOM 697 C C . LEU A 1 85 ? -9.082 -5.030 -5.111 1.00 71.12 85 LEU A C 1
ATOM 699 O O . LEU A 1 85 ? -8.734 -5.769 -6.032 1.00 71.12 85 LEU A O 1
ATOM 703 N N . ILE A 1 86 ? -8.788 -3.731 -5.087 1.00 70.12 86 ILE A N 1
ATOM 704 C CA . ILE A 1 86 ? -8.163 -3.029 -6.213 1.00 70.12 86 ILE A CA 1
ATOM 705 C C . ILE A 1 86 ? -6.660 -3.332 -6.284 1.00 70.12 86 ILE A C 1
ATOM 707 O O . ILE A 1 86 ? -6.113 -3.501 -7.379 1.00 70.12 86 ILE A O 1
ATOM 711 N N . SER A 1 87 ? -5.994 -3.476 -5.132 1.00 68.75 87 SER A N 1
ATOM 712 C CA . SER A 1 87 ? -4.591 -3.899 -5.073 1.00 68.75 87 SER A CA 1
ATOM 713 C C . SER A 1 87 ? -4.407 -5.310 -5.646 1.00 68.75 87 SER A C 1
ATOM 715 O O . SER A 1 87 ? -3.580 -5.519 -6.533 1.00 68.75 87 SER A O 1
ATOM 717 N N . ASN A 1 88 ? -5.250 -6.266 -5.242 1.00 63.50 88 ASN A N 1
ATOM 718 C CA . ASN A 1 88 ? -5.155 -7.652 -5.710 1.00 63.50 88 ASN A CA 1
ATOM 719 C C . ASN A 1 88 ? -5.483 -7.800 -7.204 1.00 63.50 88 ASN A C 1
ATOM 721 O O . ASN A 1 88 ? -4.801 -8.547 -7.907 1.00 63.50 88 ASN A O 1
ATOM 725 N N . ALA A 1 89 ? -6.463 -7.048 -7.716 1.00 59.34 89 ALA A N 1
ATOM 726 C CA . ALA A 1 89 ? -6.762 -7.014 -9.150 1.00 59.34 89 ALA A CA 1
ATOM 727 C C . ALA A 1 89 ? -5.588 -6.464 -9.981 1.00 59.34 89 ALA A C 1
ATOM 729 O O . ALA A 1 89 ? -5.329 -6.946 -11.081 1.00 59.34 89 ALA A O 1
ATOM 730 N N . SER A 1 90 ? -4.846 -5.493 -9.440 1.00 58.50 90 SER A N 1
ATOM 731 C CA . SER A 1 90 ? -3.672 -4.910 -10.102 1.00 58.50 90 SER A CA 1
ATOM 732 C C . SER A 1 90 ? -2.442 -5.826 -10.056 1.00 58.50 90 SER A C 1
ATOM 734 O O . SER A 1 90 ? -1.635 -5.824 -10.984 1.00 58.50 90 SER A O 1
ATOM 736 N N . ASN A 1 91 ? -2.295 -6.619 -8.989 1.00 57.94 91 ASN A N 1
ATOM 737 C CA . ASN A 1 91 ? -1.175 -7.548 -8.804 1.00 57.94 91 ASN A CA 1
ATOM 738 C C . ASN A 1 91 ? -1.334 -8.851 -9.613 1.00 57.94 91 ASN A C 1
ATOM 740 O O . ASN A 1 91 ? -0.340 -9.491 -9.950 1.00 57.94 91 ASN A O 1
ATOM 744 N N . GLY A 1 92 ? -2.563 -9.213 -10.002 1.00 50.19 92 GLY A N 1
ATOM 745 C CA . GLY A 1 92 ? -2.852 -10.356 -10.879 1.00 50.19 92 GLY A CA 1
ATOM 746 C C . GLY A 1 92 ? -2.312 -10.234 -12.313 1.00 50.19 92 GLY A C 1
ATOM 747 O O . GLY A 1 92 ? -2.364 -11.202 -13.063 1.00 50.19 92 GLY A O 1
ATOM 748 N N . LEU A 1 93 ? -1.765 -9.078 -12.703 1.00 42.41 93 LEU A N 1
ATOM 749 C CA . LEU A 1 93 ? -1.081 -8.892 -13.989 1.00 42.41 93 LEU A CA 1
ATOM 750 C C . LEU A 1 93 ? 0.363 -9.436 -13.993 1.00 42.41 93 LEU A C 1
ATOM 752 O O . LEU A 1 93 ? 0.956 -9.553 -15.060 1.00 42.41 93 LEU A O 1
ATOM 756 N N . PHE A 1 94 ? 0.917 -9.810 -12.831 1.00 43.78 94 PHE A N 1
ATOM 757 C CA . PHE A 1 94 ? 2.273 -10.367 -12.697 1.00 43.78 94 PHE A CA 1
ATOM 758 C C . PHE A 1 94 ? 2.310 -11.898 -12.517 1.00 43.78 94 PHE A C 1
ATOM 760 O O . PHE A 1 94 ? 3.376 -12.459 -12.277 1.00 43.78 94 PHE A O 1
ATOM 767 N N . THR A 1 95 ? 1.175 -12.601 -12.630 1.00 38.94 95 THR A N 1
ATOM 768 C CA . THR A 1 95 ? 1.094 -14.071 -12.483 1.00 38.94 95 THR A CA 1
ATOM 769 C C . THR A 1 95 ? 1.220 -14.848 -13.798 1.00 38.94 95 THR A C 1
ATOM 771 O O . THR A 1 95 ? 1.018 -16.062 -13.809 1.00 38.94 95 THR A O 1
ATOM 774 N N . VAL A 1 96 ? 1.598 -14.199 -14.904 1.00 34.62 96 VAL A N 1
ATOM 775 C CA . VAL A 1 96 ? 1.879 -14.886 -16.173 1.00 34.62 96 VAL A CA 1
ATOM 776 C C . VAL A 1 96 ? 3.291 -14.539 -16.639 1.00 34.62 96 VAL A C 1
ATOM 778 O O . VAL A 1 96 ? 3.534 -13.437 -17.128 1.00 34.62 96 VAL A O 1
ATOM 781 N N . GLY A 1 97 ? 4.218 -15.485 -16.466 1.00 35.97 97 GLY A N 1
ATOM 782 C CA . GLY A 1 97 ? 5.614 -15.385 -16.902 1.00 35.97 97 GLY A CA 1
ATOM 783 C C . GLY A 1 97 ? 6.520 -16.403 -16.235 1.00 35.97 97 GLY A C 1
ATOM 784 O O . GLY A 1 97 ? 7.043 -16.080 -15.148 1.00 35.97 97 GLY A O 1
#

Foldseek 3Di:
DDDPVNVLVVLVVVLVVLVVVLVVLVPDDPCQQVQADPDPQRGNLQVLQLVLLVVQCVVCVVVVHDDPDPDSRDRPDPDSVVSSVVVNVVSVVSPPD

Secondary structure (DSSP, 8-state):
---HHHHHHHHHHHHHHHHHHHHHHHTSPTTTTTS--SSTTSSHHHHHHHHHHHHHHHHHHHHT-----S-TT----SSHHHHHHHHHHHHGGGS--

Radius of gyration: 14.43 Å; chains: 1; bounding box: 38×30×36 Å

Sequence (97 aa):
MINVRTAHMLAHYKQWADEQMFTSVASLPPGEATRERVTVFKNMVGCLNHIYVVDRIWQAHLEGREHEFKTRFEVPYPEVFAISLISNASNGLFTVG

pLDDT: mean 85.52, std 14.2, range [34.62, 96.31]